Protein AF-A0A4Y8KS55-F1 (afdb_monomer_lite)

Structure (mmCIF, N/CA/C/O backbone):
data_AF-A0A4Y8KS55-F1
#
_entry.id   AF-A0A4Y8KS55-F1
#
loop_
_atom_site.group_PDB
_atom_site.id
_atom_site.type_symbol
_atom_site.label_atom_id
_atom_site.label_alt_id
_atom_site.label_comp_id
_atom_site.label_asym_id
_atom_site.label_entity_id
_atom_site.label_seq_id
_atom_site.pdbx_PDB_ins_code
_atom_site.Cartn_x
_atom_site.Cartn_y
_atom_site.Cartn_z
_atom_site.occupancy
_atom_site.B_iso_or_equiv
_atom_site.auth_seq_id
_atom_site.auth_comp_id
_atom_site.auth_asym_id
_atom_site.auth_atom_id
_atom_site.pdbx_PDB_model_num
ATOM 1 N N . MET A 1 1 ? -8.548 9.091 5.712 1.00 86.88 1 MET A N 1
ATOM 2 C CA . MET A 1 1 ? -8.330 8.594 4.342 1.00 86.88 1 MET A CA 1
ATOM 3 C C . MET A 1 1 ? -9.601 7.981 3.782 1.00 86.88 1 MET A C 1
ATOM 5 O O . MET A 1 1 ? -10.355 7.385 4.548 1.00 86.88 1 MET A O 1
ATOM 9 N N . ILE A 1 2 ? -9.840 8.149 2.480 1.00 94.31 2 ILE A N 1
ATOM 10 C CA . ILE A 1 2 ? -10.946 7.534 1.737 1.00 94.31 2 ILE A CA 1
ATOM 11 C C . ILE A 1 2 ? -10.344 6.868 0.497 1.00 94.31 2 ILE A C 1
ATOM 13 O O . ILE A 1 2 ? -9.615 7.530 -0.231 1.00 94.31 2 ILE A O 1
ATOM 17 N N . ILE A 1 3 ? -10.655 5.593 0.260 1.00 95.25 3 ILE A N 1
ATOM 18 C CA . ILE A 1 3 ? -10.250 4.853 -0.945 1.00 95.25 3 ILE A CA 1
ATOM 19 C C . ILE A 1 3 ? -11.506 4.273 -1.588 1.00 95.25 3 ILE A C 1
ATOM 21 O O . ILE A 1 3 ? -12.353 3.689 -0.905 1.00 95.25 3 ILE A O 1
ATOM 25 N N . ASN A 1 4 ? -11.617 4.443 -2.903 1.00 96.00 4 ASN A N 1
ATOM 26 C CA . ASN A 1 4 ? -12.656 3.831 -3.719 1.00 96.00 4 ASN A CA 1
ATOM 27 C C . ASN A 1 4 ? -11.976 3.068 -4.850 1.00 96.00 4 ASN A C 1
ATOM 29 O O . ASN A 1 4 ? -11.350 3.688 -5.704 1.00 96.00 4 ASN A O 1
ATOM 33 N N . ALA A 1 5 ? -12.129 1.749 -4.861 1.00 95.50 5 ALA A N 1
ATOM 34 C CA . ALA A 1 5 ? -11.549 0.881 -5.875 1.00 95.50 5 ALA A CA 1
ATOM 35 C C . ALA A 1 5 ? -12.627 -0.005 -6.509 1.00 95.50 5 ALA A C 1
ATOM 37 O O . ALA A 1 5 ? -13.660 -0.303 -5.898 1.00 95.50 5 ALA A O 1
ATOM 38 N N . ARG A 1 6 ? -12.401 -0.390 -7.765 1.00 96.31 6 ARG A N 1
ATOM 39 C CA . ARG A 1 6 ? -13.288 -1.243 -8.565 1.00 96.31 6 ARG A CA 1
ATOM 40 C C . ARG A 1 6 ? -12.447 -2.203 -9.400 1.00 96.31 6 ARG A C 1
ATOM 42 O O . ARG A 1 6 ? -11.313 -1.877 -9.721 1.00 96.31 6 ARG A O 1
ATOM 49 N N . GLY A 1 7 ? -13.029 -3.334 -9.789 1.00 95.62 7 GLY A N 1
ATOM 50 C CA . GLY A 1 7 ? -12.328 -4.361 -10.571 1.00 95.62 7 GLY A CA 1
ATOM 51 C C . GLY A 1 7 ? -11.443 -5.278 -9.725 1.00 95.62 7 GLY A C 1
ATOM 52 O O . GLY A 1 7 ? -10.607 -5.986 -10.269 1.00 95.62 7 GLY A O 1
ATOM 53 N N . LEU A 1 8 ? -11.633 -5.263 -8.405 1.00 96.81 8 LEU A N 1
ATOM 54 C CA . LEU A 1 8 ? -10.905 -6.105 -7.465 1.00 96.81 8 LEU A CA 1
ATOM 55 C C . LEU A 1 8 ? -11.467 -7.529 -7.419 1.00 96.81 8 LEU A C 1
ATOM 57 O O . LEU A 1 8 ? -12.641 -7.740 -7.734 1.00 96.81 8 LEU A O 1
ATOM 61 N N . THR A 1 9 ? -10.658 -8.491 -6.970 1.00 97.31 9 THR A N 1
ATOM 62 C CA . THR A 1 9 ? -11.083 -9.887 -6.805 1.00 97.31 9 THR A CA 1
ATOM 63 C C . THR A 1 9 ? -12.256 -9.990 -5.815 1.00 97.31 9 THR A C 1
ATOM 65 O O . THR A 1 9 ? -12.093 -9.687 -4.631 1.00 97.31 9 THR A O 1
ATOM 68 N N . PRO A 1 10 ? -13.459 -10.411 -6.252 1.00 97.50 10 PRO A N 1
ATOM 69 C CA . PRO A 1 10 ? -14.643 -10.406 -5.397 1.00 97.50 10 PRO A CA 1
ATOM 70 C C . PRO A 1 10 ? -14.497 -11.270 -4.141 1.00 97.50 10 PRO A C 1
ATOM 72 O O . PRO A 1 10 ? -14.050 -12.413 -4.208 1.00 97.50 10 PRO A O 1
ATOM 75 N N . GLY A 1 11 ? -14.933 -10.747 -2.992 1.00 97.69 11 GLY A N 1
ATOM 76 C CA . GLY A 1 11 ? -14.943 -11.479 -1.723 1.00 97.69 11 GLY A CA 1
ATOM 77 C C . GLY A 1 11 ? -13.571 -11.685 -1.077 1.00 97.69 11 GLY A C 1
ATOM 78 O O . GLY A 1 11 ? -13.509 -12.312 -0.021 1.00 97.69 11 GLY A O 1
ATOM 79 N N . GLN A 1 12 ? -12.494 -11.154 -1.665 1.00 98.31 12 GLN A N 1
ATOM 80 C CA . GLN A 1 12 ? -11.140 -11.281 -1.131 1.00 98.31 12 GLN A CA 1
ATOM 81 C C . GLN A 1 12 ? -10.706 -10.041 -0.325 1.00 98.31 12 GLN A C 1
ATOM 83 O O . GLN A 1 12 ? -11.181 -8.928 -0.590 1.00 98.31 12 GLN A O 1
ATOM 88 N N . PRO A 1 13 ? -9.821 -10.207 0.679 1.00 98.19 13 PRO A N 1
ATOM 89 C CA . PRO A 1 13 ? -9.272 -9.102 1.461 1.00 98.19 13 PRO A CA 1
ATOM 90 C C . PRO A 1 13 ? -8.113 -8.425 0.727 1.00 98.19 13 PRO A C 1
ATOM 92 O O . PRO A 1 13 ? -7.084 -9.054 0.496 1.00 98.19 13 PRO A O 1
ATOM 95 N N . HIS A 1 14 ? -8.226 -7.133 0.441 1.00 98.19 14 HIS A N 1
ATOM 96 C CA . HIS A 1 14 ? -7.187 -6.367 -0.245 1.00 98.19 14 HIS A CA 1
ATOM 97 C C . HIS A 1 14 ? -6.318 -5.631 0.766 1.00 98.19 14 HIS A C 1
ATOM 99 O O . HIS A 1 14 ? -6.771 -4.675 1.400 1.00 98.19 14 HIS A O 1
ATOM 105 N N . ALA A 1 15 ? -5.069 -6.075 0.927 1.00 98.12 15 ALA A N 1
ATOM 106 C CA . ALA A 1 15 ? -4.116 -5.347 1.750 1.00 98.12 15 ALA A CA 1
ATOM 107 C C . ALA A 1 15 ? -3.849 -3.973 1.129 1.00 98.12 15 ALA A C 1
ATOM 109 O O . ALA A 1 15 ? -3.736 -3.831 -0.088 1.00 98.12 15 ALA A O 1
ATOM 110 N N . GLN A 1 16 ? -3.799 -2.951 1.971 1.00 97.94 16 GLN A N 1
ATOM 111 C CA . GLN A 1 16 ? -3.652 -1.565 1.555 1.00 97.94 16 GLN A CA 1
ATOM 112 C C . GLN A 1 16 ? -2.666 -0.889 2.494 1.00 97.94 16 GLN A C 1
ATOM 114 O O . GLN A 1 16 ? -2.822 -0.953 3.719 1.00 97.94 16 GLN A O 1
ATOM 119 N N . HIS A 1 17 ? -1.683 -0.205 1.926 1.00 98.25 17 HIS A N 1
ATOM 120 C CA . HIS A 1 17 ? -0.623 0.417 2.701 1.00 98.25 17 HIS A CA 1
ATOM 121 C C . HIS A 1 17 ? -0.282 1.793 2.150 1.00 98.25 17 HIS A C 1
ATOM 123 O O . HIS A 1 17 ? -0.336 2.013 0.942 1.00 98.25 17 HIS A O 1
ATOM 129 N N . LEU A 1 18 ? 0.129 2.700 3.032 1.00 98.19 18 LEU A N 1
ATOM 130 C CA . LEU A 1 18 ? 0.953 3.823 2.611 1.00 98.19 18 LEU A CA 1
ATOM 131 C C . LEU A 1 18 ? 2.416 3.417 2.752 1.00 98.19 18 LEU A C 1
ATOM 133 O O . LEU A 1 18 ? 2.851 3.002 3.833 1.00 98.19 18 LEU A O 1
ATOM 137 N N . HIS A 1 19 ? 3.137 3.515 1.645 1.00 98.56 19 HIS A N 1
ATOM 138 C CA . HIS A 1 19 ? 4.548 3.210 1.550 1.00 98.56 19 HIS A CA 1
ATOM 139 C C . HIS A 1 19 ? 5.381 4.482 1.503 1.00 98.56 19 HIS A C 1
ATOM 141 O O . HIS A 1 19 ? 4.949 5.492 0.947 1.00 98.56 19 HIS A O 1
ATOM 147 N N . TYR A 1 20 ? 6.576 4.411 2.079 1.00 98.25 20 TYR A N 1
ATOM 148 C CA . TYR A 1 20 ? 7.555 5.482 2.006 1.00 98.25 20 TYR A CA 1
ATOM 149 C C . TYR A 1 20 ? 8.978 4.943 2.175 1.00 98.25 20 TYR A C 1
ATOM 151 O O . TYR A 1 20 ? 9.234 3.890 2.762 1.00 98.25 20 TYR A O 1
ATOM 159 N N . SER A 1 21 ? 9.931 5.681 1.622 1.00 97.38 21 SER A N 1
ATOM 160 C CA . SER A 1 21 ? 11.353 5.586 1.930 1.00 97.38 21 SER A CA 1
ATOM 161 C C . SER A 1 21 ? 12.003 6.893 1.486 1.00 97.38 21 SER A C 1
ATOM 163 O O . SER A 1 21 ? 11.691 7.353 0.389 1.00 97.38 21 SER A O 1
ATOM 165 N N . PRO A 1 22 ? 12.956 7.467 2.240 1.00 96.94 22 PRO A N 1
ATOM 166 C CA . PRO A 1 22 ? 13.693 8.650 1.789 1.00 96.94 22 PRO A CA 1
ATOM 167 C C . PRO A 1 22 ? 14.451 8.446 0.465 1.00 96.94 22 PRO A C 1
ATOM 169 O O . PRO A 1 22 ? 14.825 9.414 -0.185 1.00 96.94 22 PRO A O 1
ATOM 172 N N . ALA A 1 23 ? 14.719 7.192 0.087 1.00 97.56 23 ALA A N 1
ATOM 173 C CA . ALA A 1 23 ? 15.435 6.835 -1.137 1.00 97.56 23 ALA A CA 1
ATOM 174 C C . ALA A 1 23 ? 14.513 6.403 -2.293 1.00 97.56 23 ALA A C 1
ATOM 176 O O . ALA A 1 23 ? 15.018 6.074 -3.366 1.00 97.56 23 ALA A O 1
ATOM 177 N N . ALA A 1 24 ? 13.196 6.335 -2.071 1.00 97.50 24 ALA A N 1
ATOM 178 C CA . ALA A 1 24 ? 12.243 5.969 -3.112 1.00 97.50 24 ALA A CA 1
ATOM 179 C C . ALA A 1 24 ? 11.934 7.161 -4.027 1.00 97.50 24 ALA A C 1
ATOM 181 O O . ALA A 1 24 ? 12.130 8.312 -3.655 1.00 97.50 24 ALA A O 1
ATOM 182 N N . ALA A 1 25 ? 11.422 6.877 -5.223 1.00 97.81 25 ALA A N 1
ATOM 183 C CA . ALA A 1 25 ? 11.006 7.908 -6.173 1.00 97.81 25 ALA A CA 1
ATOM 184 C C . ALA A 1 25 ? 9.676 8.600 -5.811 1.00 97.81 25 ALA A C 1
ATOM 186 O O . ALA A 1 25 ? 9.242 9.469 -6.563 1.00 97.81 25 ALA A O 1
ATOM 187 N N . HIS A 1 26 ? 9.007 8.171 -4.733 1.00 97.94 26 HIS A N 1
ATOM 188 C CA . HIS A 1 26 ? 7.717 8.689 -4.245 1.00 97.94 26 HIS A CA 1
ATOM 189 C C . HIS A 1 26 ? 6.619 8.696 -5.313 1.00 97.94 26 HIS A C 1
ATOM 191 O O . HIS A 1 26 ? 5.792 9.600 -5.404 1.00 97.94 26 HIS A O 1
ATOM 197 N N . THR A 1 27 ? 6.627 7.678 -6.170 1.00 97.75 27 THR A N 1
ATOM 198 C CA . THR A 1 27 ? 5.716 7.563 -7.313 1.00 97.75 27 THR A CA 1
ATOM 199 C C . THR A 1 27 ? 5.243 6.130 -7.493 1.00 97.75 27 THR A C 1
ATOM 201 O O . THR A 1 27 ? 5.783 5.189 -6.911 1.00 97.75 27 THR A O 1
ATOM 204 N N . CYS A 1 28 ? 4.217 5.955 -8.321 1.00 98.00 28 CYS A N 1
ATOM 205 C CA . CYS A 1 28 ? 3.841 4.629 -8.778 1.00 98.00 28 CYS A CA 1
ATOM 206 C C . CYS A 1 28 ? 4.865 4.084 -9.778 1.00 98.00 28 CYS A C 1
ATOM 208 O O . CYS A 1 28 ? 5.327 4.847 -10.634 1.00 98.00 28 CYS A O 1
ATOM 210 N N . PRO A 1 29 ? 5.194 2.781 -9.713 1.00 98.06 29 PRO A N 1
ATOM 211 C CA . PRO A 1 29 ? 6.075 2.161 -10.687 1.00 98.06 29 PRO A CA 1
ATOM 212 C C . PRO A 1 29 ? 5.531 2.361 -12.111 1.00 98.06 29 PRO A C 1
ATOM 214 O O . PRO A 1 29 ? 4.340 2.134 -12.348 1.00 98.06 29 PRO A O 1
ATOM 217 N N . PRO A 1 30 ? 6.364 2.788 -13.075 1.00 97.12 30 PRO A N 1
ATOM 218 C CA . PRO A 1 30 ? 5.977 2.796 -14.475 1.00 97.12 30 PRO A CA 1
ATOM 219 C C . PRO A 1 30 ? 5.866 1.353 -14.993 1.00 97.12 30 PRO A C 1
ATOM 221 O O . PRO A 1 30 ? 6.491 0.455 -14.431 1.00 97.12 30 PRO A O 1
ATOM 224 N N . PRO A 1 31 ? 5.189 1.116 -16.130 1.00 96.19 31 PRO A N 1
ATOM 225 C CA . PRO A 1 31 ? 5.143 -0.213 -16.746 1.00 96.19 31 PRO A CA 1
ATOM 226 C C . PRO A 1 31 ? 6.527 -0.815 -17.034 1.00 96.19 31 PRO A C 1
ATOM 228 O O . PRO A 1 31 ? 6.689 -2.024 -17.014 1.00 96.19 31 PRO A O 1
ATOM 231 N N . SER A 1 32 ? 7.549 0.019 -17.261 1.00 97.50 32 SER A N 1
ATOM 232 C CA . SER A 1 32 ? 8.929 -0.437 -17.470 1.00 97.50 32 SER A CA 1
ATOM 233 C C . SER A 1 32 ? 9.611 -0.995 -16.215 1.00 97.50 32 SER A C 1
ATOM 235 O O . SER A 1 32 ? 10.761 -1.416 -16.305 1.00 97.50 32 SER A O 1
ATOM 237 N N . ALA A 1 33 ? 8.965 -0.926 -15.048 1.00 98.06 33 ALA A N 1
ATOM 238 C CA . ALA A 1 33 ? 9.450 -1.562 -13.828 1.00 98.06 33 ALA A CA 1
ATOM 239 C C . ALA A 1 33 ? 9.184 -3.077 -13.810 1.00 98.06 33 ALA A C 1
ATOM 241 O O . ALA A 1 33 ? 9.792 -3.760 -12.995 1.00 98.06 33 ALA A O 1
ATOM 242 N N . ASP A 1 34 ? 8.340 -3.596 -14.709 1.00 97.81 34 ASP A N 1
ATOM 243 C CA . ASP A 1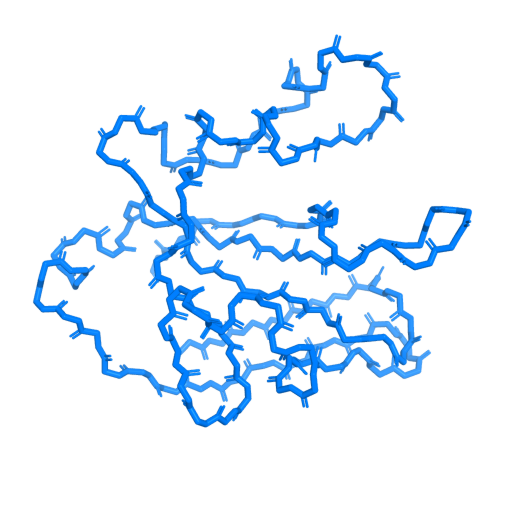 34 ? 8.198 -5.033 -14.960 1.00 97.81 34 ASP A CA 1
ATOM 244 C C . ASP A 1 34 ? 9.464 -5.518 -15.683 1.00 97.81 34 ASP A C 1
ATOM 246 O O . ASP A 1 34 ? 9.604 -5.420 -16.906 1.00 97.81 34 ASP A O 1
ATOM 250 N N . THR A 1 35 ? 10.455 -5.940 -14.903 1.00 97.75 35 THR A N 1
ATOM 251 C CA . THR A 1 35 ? 11.772 -6.338 -15.405 1.00 97.75 35 THR A CA 1
ATOM 252 C C . THR A 1 35 ? 11.814 -7.797 -15.830 1.00 97.75 35 THR A C 1
ATOM 254 O O . THR A 1 35 ? 12.685 -8.173 -16.621 1.00 97.75 35 THR A O 1
ATOM 257 N N . ASN A 1 36 ? 10.900 -8.620 -15.313 1.00 96.25 36 ASN A N 1
ATOM 258 C CA . ASN A 1 36 ? 10.809 -10.037 -15.643 1.00 96.25 36 ASN A CA 1
ATOM 259 C C . ASN A 1 36 ? 9.854 -10.315 -16.829 1.00 96.25 36 ASN A C 1
ATOM 261 O O . ASN A 1 36 ? 9.944 -11.388 -17.430 1.00 96.25 36 ASN A O 1
ATOM 265 N N . GLY A 1 37 ? 9.022 -9.342 -17.213 1.00 96.50 37 GLY A N 1
ATOM 266 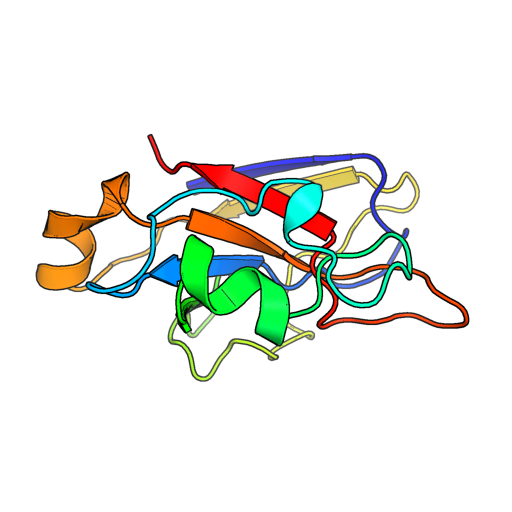C CA . GLY A 1 37 ? 8.108 -9.391 -18.350 1.00 96.50 37 GLY A CA 1
ATOM 267 C C . GLY A 1 37 ? 6.870 -10.260 -18.125 1.00 96.50 37 GLY A C 1
ATOM 268 O O . GLY A 1 37 ? 6.326 -10.777 -19.105 1.00 96.50 37 GLY A O 1
ATOM 269 N N . ASP A 1 38 ? 6.452 -10.475 -16.875 1.00 94.81 38 ASP A N 1
ATOM 270 C CA . ASP A 1 38 ? 5.278 -11.289 -16.533 1.00 94.81 38 ASP A CA 1
ATOM 271 C C . ASP A 1 38 ? 3.949 -10.510 -16.585 1.00 94.81 38 ASP A C 1
ATOM 273 O O . ASP A 1 38 ? 2.871 -11.103 -16.478 1.00 94.81 38 ASP A O 1
ATOM 277 N N . GLY A 1 39 ? 4.013 -9.203 -16.855 1.00 94.62 39 GLY A N 1
ATOM 278 C CA . GLY A 1 39 ? 2.865 -8.312 -16.974 1.00 94.62 39 GLY A CA 1
ATOM 279 C C . GLY A 1 39 ? 2.418 -7.698 -15.649 1.00 94.62 39 GLY A C 1
ATOM 280 O O . GLY A 1 39 ? 1.411 -6.984 -15.636 1.00 94.62 39 GLY A O 1
ATOM 281 N N . MET A 1 40 ? 3.133 -7.954 -14.552 1.00 95.06 40 MET A N 1
ATOM 282 C CA . MET A 1 40 ? 2.845 -7.442 -13.218 1.00 95.06 40 MET A CA 1
ATOM 283 C C . MET A 1 40 ? 4.079 -6.760 -12.620 1.00 95.06 40 MET A C 1
ATOM 285 O O . MET A 1 40 ? 5.215 -7.026 -12.984 1.00 95.06 40 MET A O 1
ATOM 289 N N . ILE A 1 41 ? 3.854 -5.859 -11.661 1.00 97.25 41 ILE A N 1
ATOM 290 C CA . ILE A 1 41 ? 4.942 -5.289 -10.861 1.00 97.25 41 ILE A CA 1
ATOM 291 C C . ILE A 1 41 ? 5.028 -6.061 -9.553 1.00 97.25 41 ILE A C 1
ATOM 293 O O . ILE A 1 41 ? 4.144 -5.955 -8.698 1.00 97.25 41 ILE A O 1
ATOM 297 N N . SER A 1 42 ? 6.101 -6.825 -9.368 1.00 95.88 42 SER A N 1
ATOM 298 C CA . SER A 1 42 ? 6.361 -7.505 -8.104 1.00 95.88 42 SER A CA 1
ATOM 299 C C . SER A 1 42 ? 6.704 -6.514 -6.985 1.00 95.88 42 SER A C 1
ATOM 301 O O . SER A 1 42 ? 7.066 -5.356 -7.207 1.00 95.88 42 SER A O 1
ATOM 303 N N . LEU A 1 43 ? 6.660 -6.989 -5.734 1.00 94.94 43 LEU A N 1
ATOM 304 C CA . LEU A 1 43 ? 7.080 -6.178 -4.588 1.00 94.94 43 LEU A CA 1
ATOM 305 C C . LEU A 1 43 ? 8.513 -5.657 -4.744 1.00 94.94 43 LEU A C 1
ATOM 307 O O . LEU A 1 43 ? 8.779 -4.503 -4.421 1.00 94.94 43 LEU A O 1
ATOM 311 N N . ALA A 1 44 ? 9.425 -6.504 -5.228 1.00 96.44 44 ALA A N 1
ATOM 312 C CA . ALA A 1 44 ? 10.831 -6.152 -5.389 1.00 96.44 44 ALA A CA 1
ATOM 313 C C . ALA A 1 44 ? 11.029 -5.076 -6.467 1.00 96.44 44 ALA A C 1
ATOM 315 O O . ALA A 1 44 ? 11.816 -4.152 -6.270 1.00 96.44 44 ALA A O 1
ATOM 316 N N . GLU A 1 45 ? 10.281 -5.164 -7.565 1.00 98.00 45 GLU A N 1
ATOM 317 C CA . GLU A 1 45 ? 10.304 -4.184 -8.655 1.00 98.00 45 GLU A CA 1
ATOM 318 C C . GLU A 1 45 ? 9.688 -2.844 -8.252 1.00 98.00 45 GLU A C 1
ATOM 320 O O . GLU A 1 45 ? 10.130 -1.794 -8.713 1.00 98.00 45 GLU A O 1
ATOM 325 N N . GLY A 1 46 ? 8.698 -2.861 -7.358 1.00 97.62 46 GLY A N 1
ATOM 326 C CA . GLY A 1 46 ? 8.023 -1.655 -6.894 1.00 97.62 46 GLY A CA 1
ATOM 327 C C . GLY A 1 46 ? 8.744 -0.889 -5.776 1.00 97.62 46 GLY A C 1
ATOM 328 O O . GLY A 1 46 ? 8.587 0.329 -5.672 1.00 97.62 46 GLY A O 1
ATOM 329 N N . VAL A 1 47 ? 9.573 -1.557 -4.960 1.00 97.50 47 VAL A N 1
ATOM 330 C CA . VAL A 1 47 ? 10.284 -0.944 -3.813 1.00 97.50 47 VAL A CA 1
ATOM 331 C C . VAL A 1 47 ? 11.052 0.341 -4.163 1.00 97.50 47 VAL A C 1
ATOM 333 O O . VAL A 1 47 ? 10.933 1.299 -3.396 1.00 97.50 47 VAL A O 1
ATOM 336 N N . PRO A 1 48 ? 11.800 0.436 -5.282 1.00 98.31 48 PRO A N 1
ATOM 337 C CA . PRO A 1 48 ? 12.491 1.673 -5.658 1.00 98.31 48 PRO A CA 1
ATOM 338 C C . PRO A 1 48 ? 11.561 2.879 -5.871 1.00 98.31 48 PRO A C 1
ATOM 340 O O . PRO A 1 48 ? 12.015 4.019 -5.814 1.00 98.31 48 PRO A O 1
ATOM 343 N N . PHE A 1 49 ? 10.270 2.647 -6.112 1.00 98.50 49 PHE A N 1
ATOM 344 C CA . PHE A 1 49 ? 9.303 3.690 -6.445 1.00 98.50 49 PHE A CA 1
ATOM 345 C C . PHE A 1 49 ? 8.492 4.144 -5.236 1.00 98.50 49 PHE A C 1
ATOM 347 O O . PHE A 1 49 ? 8.434 5.341 -4.966 1.00 98.50 49 PHE A O 1
ATOM 354 N N . TYR A 1 50 ? 7.914 3.204 -4.484 1.00 98.19 50 TYR A N 1
ATOM 355 C CA . TYR A 1 50 ? 7.024 3.524 -3.364 1.00 98.19 50 TYR A CA 1
ATOM 356 C C . TYR A 1 50 ? 7.656 3.310 -1.978 1.00 98.19 50 TYR A C 1
ATOM 358 O O . TYR A 1 50 ? 7.191 3.891 -1.006 1.00 98.19 50 TYR A O 1
ATOM 366 N N . GLY A 1 51 ? 8.735 2.528 -1.856 1.00 98.12 51 GLY A N 1
ATOM 367 C CA . GLY A 1 51 ? 9.403 2.256 -0.577 1.00 98.12 51 GLY A CA 1
ATOM 368 C C . GLY A 1 51 ? 8.788 1.126 0.266 1.00 98.12 51 GLY A C 1
ATOM 369 O O . GLY A 1 51 ? 8.147 0.201 -0.238 1.00 98.12 51 GLY A O 1
ATOM 370 N N . GLY A 1 52 ? 9.042 1.153 1.576 1.00 97.75 52 GLY A N 1
ATOM 371 C CA . GLY A 1 52 ? 8.560 0.144 2.527 1.00 97.75 52 GLY A CA 1
ATOM 372 C C . GLY A 1 52 ? 7.183 0.488 3.094 1.00 97.75 52 GLY A C 1
ATOM 373 O O . GLY A 1 52 ? 6.752 1.630 2.995 1.00 97.75 52 GLY A O 1
ATOM 374 N N . VAL A 1 53 ? 6.492 -0.486 3.695 1.00 98.31 53 VAL A N 1
ATOM 375 C CA . VAL A 1 53 ? 5.209 -0.246 4.382 1.00 98.31 53 VAL A CA 1
ATOM 376 C C . VAL A 1 53 ? 5.447 0.603 5.628 1.00 98.31 53 VAL A C 1
ATOM 378 O O . VAL A 1 53 ? 6.175 0.177 6.520 1.00 98.31 53 VAL A O 1
ATOM 381 N N . GLU A 1 54 ? 4.759 1.737 5.731 1.00 98.06 54 GLU A N 1
ATOM 382 C CA . GLU A 1 54 ? 4.801 2.606 6.914 1.00 98.06 54 GLU A CA 1
ATOM 383 C C . GLU A 1 54 ? 3.467 2.641 7.667 1.00 98.06 54 GLU A C 1
ATOM 385 O O . GLU A 1 54 ? 3.437 2.715 8.899 1.00 98.06 54 GLU A O 1
ATOM 390 N N . ILE A 1 55 ? 2.347 2.578 6.940 1.00 97.88 55 ILE A N 1
ATOM 391 C CA . ILE A 1 55 ? 1.002 2.603 7.524 1.00 97.88 55 ILE A CA 1
ATOM 392 C C . ILE A 1 55 ? 0.155 1.513 6.879 1.00 97.88 55 ILE A C 1
ATOM 394 O O . ILE A 1 55 ? -0.092 1.544 5.676 1.00 97.88 55 ILE A O 1
ATOM 398 N N . SER A 1 56 ? -0.350 0.591 7.697 1.00 98.06 56 SER A N 1
ATOM 399 C CA . SER A 1 56 ? -1.308 -0.435 7.284 1.00 98.06 56 SER A CA 1
ATOM 400 C C . SER A 1 56 ? -2.736 0.066 7.430 1.00 98.06 56 SER A C 1
ATOM 402 O O . SER A 1 56 ? -3.178 0.439 8.520 1.00 98.06 56 SER A O 1
ATOM 404 N N . LEU A 1 57 ? -3.493 0.044 6.338 1.00 97.44 57 LEU A N 1
ATOM 405 C CA . LEU A 1 57 ? -4.831 0.626 6.249 1.00 97.44 57 LEU A CA 1
ATOM 406 C C . LEU A 1 57 ? -5.897 -0.394 6.655 1.00 97.44 57 LEU A C 1
ATOM 408 O O . LEU A 1 57 ? -6.861 -0.663 5.943 1.00 97.44 57 LEU A O 1
ATOM 412 N N . THR A 1 58 ? -5.705 -0.962 7.841 1.00 97.94 58 THR A N 1
ATOM 413 C CA . THR A 1 58 ? -6.643 -1.903 8.444 1.00 97.94 58 THR A CA 1
ATOM 414 C C . THR A 1 58 ? -7.994 -1.231 8.698 1.00 97.94 58 THR A C 1
ATOM 416 O O . THR A 1 58 ? -8.100 -0.030 8.953 1.00 97.94 58 THR A O 1
ATOM 419 N N . THR A 1 59 ? -9.063 -2.012 8.701 1.00 97.81 59 THR A N 1
ATOM 420 C CA . THR A 1 59 ? -10.422 -1.560 9.025 1.00 97.81 59 THR A CA 1
ATOM 421 C C . THR A 1 59 ? -10.605 -1.300 10.521 1.00 97.81 59 THR A C 1
ATOM 423 O O . THR A 1 59 ? -11.466 -0.514 10.912 1.00 97.81 59 THR A O 1
ATOM 426 N N . SER A 1 60 ? -9.768 -1.906 11.370 1.00 96.44 60 SER A N 1
ATOM 427 C CA . SER A 1 60 ? -9.759 -1.699 12.818 1.00 96.44 60 SER A CA 1
ATOM 428 C C . SER A 1 60 ? -8.400 -2.040 13.443 1.00 96.44 60 SER A C 1
ATOM 430 O O . SER A 1 60 ? -7.578 -2.732 12.844 1.00 96.44 60 SER A O 1
ATOM 432 N N . GLY A 1 61 ? -8.170 -1.564 14.670 1.00 95.75 61 GLY A N 1
ATOM 433 C CA . GLY A 1 61 ? -6.984 -1.916 15.455 1.00 95.75 61 GLY A CA 1
ATOM 434 C C . GLY A 1 61 ? -5.691 -1.271 14.955 1.00 95.75 61 GLY A C 1
ATOM 435 O O . GLY A 1 61 ? -5.701 -0.134 14.483 1.00 95.75 61 GLY A O 1
ATOM 436 N N . ASP A 1 62 ? -4.578 -1.986 15.107 1.00 96.06 62 ASP A N 1
ATOM 437 C CA . ASP A 1 62 ? -3.242 -1.505 14.749 1.00 96.06 62 ASP A CA 1
ATOM 438 C C . ASP A 1 62 ? -3.121 -1.131 13.260 1.00 96.06 62 ASP A C 1
ATOM 440 O O . ASP A 1 62 ? -3.703 -1.780 12.387 1.00 96.06 62 ASP A O 1
ATOM 444 N N . SER A 1 63 ? -2.360 -0.070 12.993 1.00 97.00 63 SER A N 1
ATOM 445 C CA . SER A 1 63 ? -2.059 0.453 11.657 1.00 97.00 63 SER A CA 1
ATOM 446 C C . SER A 1 63 ? -0.560 0.562 11.393 1.00 97.00 63 SER A C 1
ATOM 448 O O . SER A 1 63 ? -0.152 1.220 10.440 1.00 97.00 63 SER A O 1
ATOM 450 N N . SER A 1 64 ? 0.269 -0.035 12.249 1.00 97.12 64 SER A N 1
ATOM 451 C CA . SER A 1 64 ? 1.716 -0.075 12.062 1.00 97.12 64 SER A CA 1
ATOM 452 C C . SER A 1 64 ? 2.111 -1.008 10.904 1.00 97.12 64 SER A C 1
ATOM 454 O O . SER A 1 64 ? 1.284 -1.800 10.430 1.00 97.12 64 SER A O 1
ATOM 456 N N . PRO A 1 65 ? 3.386 -1.002 10.480 1.00 97.75 65 PRO A N 1
ATOM 457 C CA . PRO A 1 65 ? 3.896 -1.959 9.497 1.00 97.75 65 PRO A CA 1
ATOM 458 C C . PRO A 1 65 ? 3.722 -3.430 9.903 1.00 97.75 65 PRO A C 1
ATOM 460 O O . PRO A 1 65 ? 3.611 -4.299 9.043 1.00 97.75 65 PRO A O 1
ATOM 463 N N . SER A 1 66 ? 3.626 -3.734 11.204 1.00 97.94 66 SER A N 1
ATOM 464 C CA . SER A 1 66 ? 3.407 -5.112 11.677 1.00 97.94 66 SER A CA 1
ATOM 465 C C . SER A 1 66 ? 2.038 -5.686 11.283 1.00 97.94 66 SER A C 1
ATOM 467 O O . SER A 1 66 ? 1.857 -6.902 11.273 1.00 97.94 66 SER A O 1
ATOM 469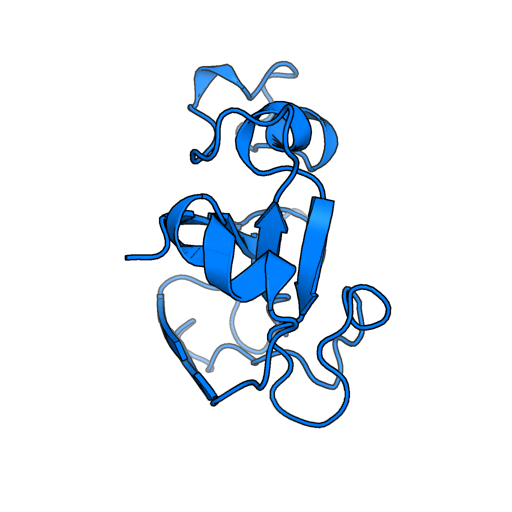 N N . SER A 1 67 ? 1.090 -4.823 10.903 1.00 98.19 67 SER A N 1
ATOM 470 C CA . SER A 1 67 ? -0.237 -5.209 10.420 1.00 98.19 67 SER A CA 1
ATOM 471 C C . SER A 1 67 ? -0.315 -5.411 8.898 1.00 98.19 67 SER A C 1
ATOM 473 O O . SER A 1 67 ? -1.417 -5.623 8.396 1.00 98.19 67 SER A O 1
ATOM 475 N N . ALA A 1 68 ? 0.806 -5.400 8.162 1.00 97.44 68 ALA A N 1
ATOM 476 C CA . ALA A 1 68 ? 0.803 -5.471 6.693 1.00 97.44 68 ALA A CA 1
ATOM 477 C C . ALA A 1 68 ? 0.073 -6.708 6.125 1.00 97.44 68 ALA A C 1
ATOM 479 O O . ALA A 1 68 ? -0.548 -6.655 5.069 1.00 97.44 68 ALA A O 1
ATOM 480 N N . LEU A 1 69 ? 0.105 -7.830 6.853 1.00 97.06 69 LEU A N 1
ATOM 481 C CA . LEU A 1 69 ? -0.577 -9.076 6.478 1.00 97.06 69 LEU A CA 1
ATOM 482 C C . LEU A 1 69 ? -1.693 -9.466 7.454 1.00 97.06 69 LEU A C 1
ATOM 484 O O . LEU A 1 69 ? -2.072 -10.633 7.534 1.00 97.06 69 LEU A O 1
ATOM 488 N N . ALA A 1 70 ? -2.251 -8.501 8.189 1.00 97.88 70 ALA A N 1
ATOM 489 C CA . ALA A 1 70 ? -3.451 -8.711 8.997 1.00 97.88 70 ALA A CA 1
ATOM 490 C C . ALA A 1 70 ? -4.698 -8.790 8.094 1.00 97.88 70 ALA A C 1
ATOM 492 O O . ALA A 1 70 ? -5.559 -7.912 8.132 1.00 97.88 70 ALA A O 1
ATOM 493 N N . LEU A 1 71 ? -4.756 -9.810 7.227 1.00 97.56 71 LEU A N 1
ATOM 494 C CA . LEU A 1 71 ? -5.764 -9.959 6.168 1.00 97.56 71 LEU A CA 1
ATOM 495 C C . LEU A 1 71 ? -7.197 -10.000 6.713 1.00 97.56 71 LEU A C 1
ATOM 497 O O . LEU A 1 71 ? -8.115 -9.516 6.061 1.00 97.56 71 LEU A O 1
ATOM 501 N N . ASP A 1 72 ? -7.380 -10.507 7.932 1.00 97.81 72 ASP A N 1
ATOM 502 C CA . ASP A 1 72 ? -8.648 -10.506 8.669 1.00 97.81 72 ASP A CA 1
ATOM 503 C C . ASP A 1 72 ? -9.152 -9.094 9.011 1.00 97.81 72 ASP A C 1
ATOM 505 O O . ASP A 1 72 ? -10.341 -8.892 9.255 1.00 97.81 72 ASP A O 1
ATOM 509 N N . ARG A 1 73 ? -8.252 -8.106 9.012 1.00 97.69 73 ARG A N 1
ATOM 510 C CA . ARG A 1 73 ? -8.551 -6.690 9.234 1.00 97.69 73 ARG A CA 1
ATOM 511 C C . ARG A 1 73 ? -8.370 -5.837 7.984 1.00 97.69 73 ARG A C 1
ATOM 513 O O . ARG A 1 73 ? -8.498 -4.621 8.095 1.00 97.69 73 ARG A O 1
ATOM 520 N N . MET A 1 74 ? -8.114 -6.412 6.813 1.00 97.94 74 MET A N 1
ATOM 521 C CA . MET A 1 74 ? -8.054 -5.654 5.561 1.00 97.94 74 MET A CA 1
ATOM 522 C C . MET A 1 74 ? -9.453 -5.475 4.955 1.00 97.94 74 MET A C 1
ATOM 524 O O . MET A 1 74 ? -10.350 -6.280 5.215 1.00 97.94 74 MET A O 1
ATOM 528 N N . PRO A 1 75 ? -9.695 -4.397 4.191 1.00 97.56 75 PRO A N 1
ATOM 529 C CA . PRO A 1 75 ? -10.977 -4.212 3.530 1.00 97.56 75 PRO A CA 1
ATOM 530 C C . PRO A 1 75 ? -11.218 -5.316 2.494 1.00 97.56 75 PRO A C 1
ATOM 532 O O . PRO A 1 75 ? -10.339 -5.673 1.714 1.00 97.56 75 PRO A O 1
ATOM 535 N N . VAL A 1 76 ? -12.436 -5.852 2.489 1.00 98.19 76 VAL A N 1
ATOM 536 C CA . VAL A 1 76 ? -12.848 -6.932 1.586 1.00 98.19 76 VAL A CA 1
ATOM 537 C C . VAL A 1 76 ? -13.641 -6.343 0.427 1.00 98.19 76 VAL A C 1
ATOM 539 O O . VAL A 1 76 ? -14.561 -5.547 0.640 1.00 98.19 76 VAL A O 1
ATOM 542 N N . ALA A 1 77 ? -13.300 -6.732 -0.801 1.00 98.06 77 ALA A N 1
ATOM 543 C CA . ALA A 1 77 ? -14.073 -6.334 -1.968 1.00 98.06 77 ALA A CA 1
ATOM 544 C C . ALA A 1 77 ? -15.452 -7.012 -1.957 1.00 98.06 77 ALA A C 1
ATOM 546 O O . ALA A 1 77 ? -15.599 -8.197 -1.661 1.00 98.06 77 ALA A O 1
ATOM 547 N N . THR A 1 78 ? -16.490 -6.259 -2.309 1.00 98.25 78 THR A N 1
ATOM 548 C CA . THR A 1 78 ? -17.848 -6.795 -2.481 1.00 98.25 78 THR A CA 1
ATOM 549 C C . THR A 1 78 ? -17.907 -7.838 -3.604 1.00 98.25 78 THR A C 1
ATOM 551 O O . THR A 1 78 ? -16.985 -7.964 -4.409 1.00 98.25 78 THR A O 1
ATOM 554 N N . ALA A 1 79 ? -19.043 -8.533 -3.735 1.00 97.50 79 ALA A N 1
ATOM 555 C CA . ALA A 1 79 ? -19.286 -9.489 -4.821 1.00 97.50 79 ALA A CA 1
ATOM 556 C C . ALA A 1 79 ? -19.139 -8.892 -6.241 1.00 97.50 79 ALA A C 1
ATOM 558 O O . ALA A 1 79 ? -18.937 -9.631 -7.196 1.00 97.50 79 ALA A O 1
ATOM 559 N N . ASN A 1 80 ? -19.207 -7.563 -6.379 1.00 97.62 80 ASN A N 1
ATOM 560 C CA . ASN A 1 80 ? -19.022 -6.855 -7.649 1.00 97.62 80 ASN A CA 1
ATOM 561 C C . ASN A 1 80 ? -17.589 -6.315 -7.833 1.00 97.62 80 ASN A C 1
ATOM 563 O O . ASN A 1 80 ? -17.368 -5.452 -8.680 1.00 97.62 80 ASN A O 1
ATOM 567 N N . GLY A 1 81 ? -16.632 -6.740 -7.000 1.00 97.44 81 GLY A N 1
ATOM 568 C CA . GLY A 1 81 ? -15.249 -6.257 -7.051 1.00 97.44 81 GLY A CA 1
ATOM 569 C C . GLY A 1 81 ? -15.101 -4.781 -6.676 1.00 97.44 81 GLY A C 1
ATOM 570 O O . GLY A 1 81 ? -14.190 -4.106 -7.150 1.00 97.44 81 GLY A O 1
ATOM 571 N N . ILE A 1 82 ? -16.032 -4.250 -5.877 1.00 97.81 82 ILE A N 1
ATOM 572 C CA . ILE A 1 82 ? -16.025 -2.858 -5.405 1.00 97.81 82 ILE A CA 1
ATOM 573 C C . ILE A 1 82 ? -15.545 -2.827 -3.961 1.00 97.81 82 ILE A C 1
ATOM 575 O O . ILE A 1 82 ? -16.052 -3.592 -3.140 1.00 97.81 82 ILE A O 1
ATOM 579 N N . LEU A 1 83 ? -14.645 -1.901 -3.644 1.00 97.25 83 LEU A N 1
ATOM 580 C CA . LEU A 1 83 ? -14.151 -1.663 -2.296 1.00 97.25 83 LEU A CA 1
ATOM 581 C C . LEU A 1 83 ? -14.294 -0.185 -1.941 1.00 97.25 83 LEU A C 1
ATOM 583 O O . LEU A 1 83 ? -13.833 0.701 -2.663 1.00 97.25 83 LEU A O 1
ATOM 587 N N . HIS A 1 84 ? -14.929 0.060 -0.798 1.00 97.06 84 HIS A N 1
ATOM 588 C CA . HIS A 1 84 ? -15.039 1.375 -0.185 1.00 97.06 84 HIS A CA 1
ATOM 589 C C . HIS A 1 84 ? -14.384 1.328 1.184 1.00 97.06 84 HIS A C 1
ATOM 591 O O . HIS A 1 84 ? -14.797 0.563 2.055 1.00 97.06 84 HIS A O 1
ATOM 597 N N . TYR A 1 85 ? -13.382 2.170 1.379 1.00 97.38 85 TYR A N 1
ATOM 598 C CA . TYR A 1 85 ? -12.651 2.246 2.627 1.00 97.38 85 TYR A CA 1
ATOM 599 C C . TYR A 1 85 ? -12.634 3.679 3.141 1.00 97.38 85 TYR A C 1
ATOM 601 O O . TYR A 1 85 ? -12.387 4.627 2.394 1.00 97.38 85 TYR A O 1
ATOM 609 N N . LYS A 1 86 ? -12.897 3.841 4.438 1.00 96.94 86 LYS A N 1
ATOM 610 C CA . LYS A 1 86 ? -12.803 5.124 5.127 1.00 96.94 86 LYS A CA 1
ATOM 611 C C . LYS A 1 86 ? -12.374 4.904 6.565 1.00 96.94 86 LYS A C 1
ATOM 613 O O . LYS A 1 86 ? -13.102 4.299 7.346 1.00 96.94 86 LYS A O 1
ATOM 618 N N . ARG A 1 87 ? -11.230 5.476 6.927 1.00 96.00 87 ARG A N 1
ATOM 619 C CA . ARG A 1 87 ? -10.747 5.498 8.309 1.00 96.00 87 ARG A CA 1
ATOM 620 C C . ARG A 1 87 ? -9.862 6.712 8.557 1.00 96.00 87 ARG A C 1
ATOM 622 O O . ARG A 1 87 ? -9.190 7.204 7.646 1.00 96.00 87 ARG A O 1
ATOM 629 N N . THR A 1 88 ? -9.874 7.196 9.791 1.00 95.06 88 THR A N 1
ATOM 630 C CA . THR A 1 88 ? -8.945 8.217 10.282 1.00 95.06 88 THR A CA 1
ATOM 631 C C . THR A 1 88 ? -7.854 7.544 11.102 1.00 95.06 88 THR A C 1
ATOM 633 O O . THR A 1 88 ? -8.143 6.650 11.897 1.00 95.06 88 THR A O 1
ATOM 636 N N . PHE A 1 89 ? -6.617 7.992 10.911 1.00 91.38 89 PHE A N 1
ATOM 637 C CA . PHE A 1 89 ? -5.445 7.508 11.625 1.00 91.38 89 PHE A CA 1
ATOM 638 C C . PHE A 1 89 ? -4.742 8.666 12.309 1.00 91.38 89 PHE A C 1
ATOM 640 O O . PHE A 1 89 ? -4.680 9.766 11.762 1.00 91.38 89 PHE A O 1
ATOM 647 N N . THR A 1 90 ? -4.186 8.386 13.480 1.00 91.69 90 THR A N 1
ATOM 648 C CA . THR A 1 90 ? -3.154 9.229 14.072 1.00 91.69 90 THR A CA 1
ATOM 649 C C . THR A 1 90 ? -1.816 8.711 13.573 1.00 91.69 90 THR A C 1
ATOM 651 O O . THR A 1 90 ? -1.525 7.528 13.735 1.00 91.69 90 THR A O 1
ATOM 654 N N . VAL A 1 91 ? -1.023 9.585 12.962 1.00 92.50 91 VAL A N 1
ATOM 655 C CA . VAL A 1 91 ? 0.314 9.261 12.451 1.00 92.50 91 VAL A CA 1
ATOM 656 C C . VAL A 1 91 ? 1.378 9.965 13.287 1.00 92.50 91 VAL A C 1
ATOM 658 O O . VAL A 1 91 ? 1.088 10.952 13.972 1.00 92.50 91 VAL A O 1
ATOM 661 N N . ALA A 1 92 ? 2.609 9.460 13.254 1.00 94.19 92 ALA A N 1
ATOM 662 C CA . ALA A 1 92 ? 3.722 10.124 13.921 1.00 94.19 92 ALA A CA 1
ATOM 663 C C . ALA A 1 92 ? 4.028 11.483 13.254 1.00 94.19 92 ALA A C 1
ATOM 665 O O . ALA A 1 92 ? 3.845 11.613 12.043 1.00 94.19 92 ALA A O 1
ATOM 666 N N . PRO A 1 93 ? 4.560 12.484 13.985 1.00 96.25 93 PRO A N 1
ATOM 667 C CA . PRO A 1 93 ? 4.912 13.782 13.402 1.00 96.25 93 PRO A CA 1
ATOM 668 C C . PRO A 1 93 ? 5.837 13.695 12.179 1.00 96.25 93 PRO A C 1
ATOM 670 O O . PRO A 1 93 ? 5.657 14.450 11.233 1.00 96.25 93 PRO A O 1
ATOM 673 N N . ALA A 1 94 ? 6.780 12.746 12.169 1.00 94.62 94 ALA A N 1
ATOM 674 C CA . ALA A 1 94 ? 7.664 12.518 11.025 1.00 94.62 94 ALA A CA 1
ATOM 675 C C . ALA A 1 94 ? 6.909 12.000 9.786 1.00 94.62 94 ALA A C 1
ATOM 677 O O . ALA A 1 94 ? 7.166 12.457 8.683 1.00 94.62 94 ALA A O 1
ATOM 678 N N . GLN A 1 95 ? 5.931 11.105 9.964 1.00 95.56 95 GLN A N 1
ATOM 679 C CA . GLN A 1 95 ? 5.080 10.633 8.864 1.00 95.56 95 GLN A CA 1
ATOM 680 C C . GLN A 1 95 ? 4.168 11.754 8.352 1.00 95.56 95 GLN A C 1
ATOM 682 O O . GLN A 1 95 ? 3.940 11.864 7.157 1.00 95.56 95 GLN A O 1
ATOM 687 N N . ALA A 1 96 ? 3.654 12.601 9.252 1.00 95.25 96 ALA A N 1
ATOM 688 C CA . ALA A 1 96 ? 2.829 13.746 8.875 1.00 95.25 96 ALA A CA 1
ATOM 689 C C . ALA A 1 96 ? 3.603 14.788 8.052 1.00 95.25 96 ALA A C 1
ATOM 691 O O . ALA A 1 96 ? 3.015 15.403 7.168 1.00 95.25 96 ALA A O 1
ATOM 692 N N . ALA A 1 97 ? 4.890 14.992 8.352 1.00 96.56 97 ALA A N 1
ATOM 693 C CA . ALA A 1 97 ? 5.738 15.950 7.645 1.00 96.56 97 ALA A CA 1
ATOM 694 C C . ALA A 1 97 ? 5.964 15.564 6.176 1.00 96.56 97 ALA A C 1
ATOM 696 O O . ALA A 1 97 ? 5.976 16.443 5.324 1.00 96.56 97 ALA A O 1
ATOM 697 N N . GLU A 1 98 ? 6.067 14.263 5.898 1.00 96.69 98 GLU A N 1
ATOM 698 C CA . GLU A 1 98 ? 6.378 13.722 4.569 1.00 96.69 98 GLU A CA 1
ATOM 699 C C . GLU A 1 98 ? 5.146 13.110 3.879 1.00 96.69 98 GLU A C 1
ATOM 701 O O . GLU A 1 98 ? 5.276 12.403 2.889 1.00 96.69 98 GLU A O 1
ATOM 706 N N . ILE A 1 99 ? 3.930 13.316 4.401 1.00 95.44 99 ILE A N 1
ATOM 707 C CA . I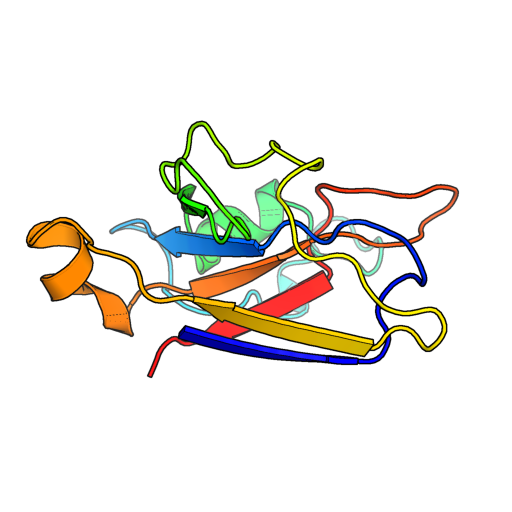LE A 1 99 ? 2.751 12.519 4.012 1.00 95.44 99 ILE A CA 1
ATOM 708 C C . ILE A 1 99 ? 2.396 12.604 2.518 1.00 95.44 99 ILE A C 1
ATOM 710 O O . ILE A 1 99 ? 1.784 11.680 1.990 1.00 95.44 99 ILE A O 1
ATOM 714 N N . THR A 1 100 ? 2.773 13.688 1.837 1.00 95.69 100 THR A N 1
ATOM 715 C CA . THR A 1 100 ? 2.578 13.866 0.388 1.00 95.69 100 THR A CA 1
ATOM 716 C C . THR A 1 100 ? 3.538 13.032 -0.460 1.00 95.69 100 THR A C 1
ATOM 718 O O . THR A 1 100 ? 3.241 12.768 -1.620 1.00 95.69 100 THR A O 1
ATOM 721 N N . ASP A 1 101 ? 4.649 12.578 0.121 1.00 97.56 101 ASP A N 1
ATOM 722 C CA . ASP A 1 101 ? 5.649 11.724 -0.533 1.00 97.56 101 ASP A CA 1
ATOM 723 C C . ASP A 1 101 ? 5.344 10.231 -0.321 1.00 97.56 101 ASP A C 1
ATOM 725 O O . ASP A 1 101 ? 6.020 9.346 -0.855 1.00 97.56 101 ASP A O 1
ATOM 729 N N . PHE A 1 102 ? 4.310 9.921 0.466 1.00 98.19 102 PHE A N 1
ATOM 730 C CA . PHE A 1 102 ? 3.839 8.555 0.638 1.00 98.19 102 PHE A CA 1
ATOM 731 C C . PHE A 1 102 ? 3.050 8.120 -0.595 1.00 98.19 102 PHE A C 1
ATOM 733 O O . PHE A 1 102 ? 2.295 8.880 -1.206 1.00 98.19 102 PHE A O 1
ATOM 740 N N . VAL A 1 103 ? 3.163 6.835 -0.907 1.00 98.44 103 VAL A N 1
ATOM 741 C CA . VAL A 1 103 ? 2.464 6.206 -2.022 1.00 98.44 103 VAL A CA 1
ATOM 742 C C . VAL A 1 103 ? 1.489 5.171 -1.477 1.00 98.44 103 VAL A C 1
ATOM 744 O O . VAL A 1 103 ? 1.869 4.271 -0.729 1.00 98.44 103 VAL A O 1
ATOM 747 N N . LEU A 1 104 ? 0.216 5.287 -1.843 1.00 98.00 104 LEU A N 1
ATOM 748 C CA . LEU A 1 104 ? -0.773 4.247 -1.592 1.00 98.00 104 LEU A CA 1
ATOM 749 C C . LEU A 1 104 ? -0.496 3.070 -2.523 1.00 98.00 104 LEU A C 1
ATOM 751 O O . LEU A 1 104 ? -0.515 3.247 -3.737 1.00 98.00 104 LEU A O 1
ATOM 755 N N . VAL A 1 105 ? -0.321 1.877 -1.963 1.00 98.25 105 VAL A N 1
ATOM 756 C CA . VAL A 1 105 ? -0.282 0.621 -2.720 1.00 98.25 105 VAL A CA 1
ATOM 757 C C . VAL A 1 105 ? -1.402 -0.280 -2.220 1.00 98.25 105 VAL A C 1
ATOM 759 O O . VAL A 1 105 ? -1.554 -0.514 -1.017 1.00 98.25 105 VAL A O 1
ATOM 762 N N . GLN A 1 106 ? -2.208 -0.767 -3.156 1.00 97.94 106 GLN A N 1
ATOM 763 C CA . GLN A 1 106 ? -3.220 -1.782 -2.910 1.00 97.94 106 GLN A CA 1
ATOM 764 C C . GLN A 1 106 ? -2.744 -3.109 -3.488 1.00 97.94 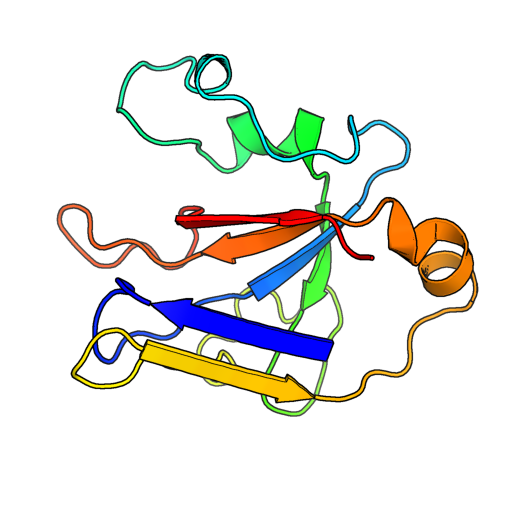106 GLN A C 1
ATOM 766 O O . GLN A 1 106 ? -2.180 -3.148 -4.579 1.00 97.94 106 GLN A O 1
ATOM 771 N N . HIS A 1 107 ? -3.007 -4.192 -2.769 1.00 98.12 107 HIS A N 1
ATOM 772 C CA . HIS A 1 107 ? -2.609 -5.547 -3.124 1.00 98.12 107 HIS A CA 1
ATOM 773 C C . HIS A 1 107 ? -3.827 -6.462 -3.252 1.00 98.12 107 HIS A C 1
ATOM 775 O O . HIS A 1 107 ? -4.940 -6.109 -2.848 1.00 98.12 107 HIS A O 1
ATOM 781 N N . GLY A 1 108 ? -3.602 -7.661 -3.779 1.00 96.81 108 GLY A N 1
ATOM 782 C CA . GLY A 1 108 ? -4.629 -8.679 -3.940 1.00 96.81 108 GLY A CA 1
ATOM 783 C C . GLY A 1 108 ? -5.031 -8.821 -5.394 1.00 96.81 108 GLY A C 1
ATOM 784 O O . GLY A 1 108 ? -5.858 -8.057 -5.886 1.00 96.81 108 GLY A O 1
ATOM 785 N N . VAL A 1 109 ? -4.454 -9.817 -6.058 1.00 95.38 109 VAL A N 1
ATOM 786 C CA . VAL A 1 109 ? -4.706 -10.147 -7.465 1.00 95.38 109 VAL A CA 1
ATOM 787 C C . VAL A 1 109 ? -5.095 -11.617 -7.561 1.00 95.38 109 VAL A C 1
ATOM 789 O O . VAL A 1 109 ? -4.576 -12.450 -6.821 1.00 95.38 109 VAL A O 1
ATOM 792 N N . GLU A 1 110 ? -6.021 -11.940 -8.460 1.00 94.94 110 GLU A N 1
ATOM 793 C CA . GLU A 1 110 ? -6.277 -13.326 -8.856 1.00 94.94 110 GLU A CA 1
ATOM 794 C C . GLU A 1 110 ? -5.318 -13.712 -9.991 1.00 94.94 110 GLU A C 1
ATOM 796 O O . GLU A 1 110 ? -5.479 -13.248 -11.118 1.00 94.94 110 GLU A O 1
ATOM 801 N N . ASP A 1 111 ? -4.327 -14.553 -9.693 1.00 92.12 111 ASP A N 1
ATOM 802 C CA . ASP A 1 111 ? -3.382 -15.106 -10.668 1.00 92.12 111 ASP A CA 1
ATOM 803 C C . ASP A 1 111 ? -3.068 -16.565 -10.311 1.00 92.12 111 ASP A C 1
ATOM 805 O O . ASP A 1 111 ? -2.269 -16.860 -9.417 1.00 92.12 111 ASP A O 1
ATOM 809 N N . ASN A 1 112 ? -3.768 -17.486 -10.987 1.00 92.88 112 ASN A N 1
ATOM 810 C CA . ASN A 1 112 ? -3.732 -18.928 -10.709 1.00 92.88 112 ASN A CA 1
ATOM 811 C C . ASN A 1 112 ? -3.941 -19.258 -9.215 1.00 92.88 112 ASN A C 1
ATOM 813 O O . ASN A 1 112 ? -3.371 -20.208 -8.675 1.00 92.88 112 ASN A O 1
ATOM 817 N N . GLY A 1 113 ? -4.779 -18.453 -8.559 1.00 95.62 113 GLY A N 1
ATOM 818 C CA . GLY A 1 113 ? -4.961 -18.406 -7.118 1.00 95.62 113 GLY A CA 1
ATOM 819 C C . GLY A 1 113 ? -4.850 -16.977 -6.592 1.00 95.62 113 GLY A C 1
ATOM 820 O O . GLY A 1 113 ? -4.231 -16.101 -7.196 1.00 95.62 113 GLY A O 1
ATOM 821 N N . TYR A 1 114 ? -5.457 -16.736 -5.435 1.00 96.62 114 TYR A N 1
ATOM 822 C CA . TYR A 1 114 ? -5.441 -15.416 -4.825 1.00 96.62 114 TYR A CA 1
ATOM 823 C C . TYR A 1 114 ? -4.063 -15.072 -4.240 1.00 96.62 114 TYR A C 1
ATOM 825 O O . TYR A 1 114 ? -3.588 -15.736 -3.315 1.00 96.62 114 TYR A O 1
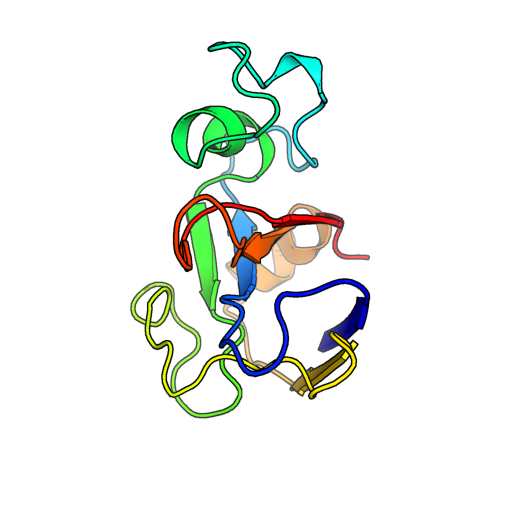ATOM 833 N N . GLN A 1 115 ? -3.454 -13.994 -4.736 1.00 96.81 115 GLN A N 1
ATOM 834 C CA . GLN A 1 115 ? -2.157 -13.476 -4.304 1.00 96.81 115 GLN A CA 1
ATOM 835 C C . GLN A 1 115 ? -2.342 -12.206 -3.468 1.00 96.81 115 GLN A C 1
ATOM 837 O O . GLN A 1 115 ? -2.367 -11.091 -3.990 1.00 96.81 115 GLN A O 1
ATOM 842 N N . ALA A 1 116 ? -2.443 -12.358 -2.145 1.00 96.06 116 ALA A N 1
ATOM 843 C CA . ALA A 1 116 ? -2.716 -11.245 -1.227 1.00 96.06 116 ALA A CA 1
ATOM 844 C C . ALA A 1 116 ? -1.633 -10.146 -1.214 1.00 96.06 116 ALA A C 1
ATOM 846 O O . ALA A 1 116 ? -1.906 -9.022 -0.801 1.00 96.06 116 ALA A O 1
ATOM 847 N N . THR A 1 117 ? -0.407 -10.468 -1.635 1.00 95.44 117 THR A N 1
ATOM 848 C CA . THR A 1 117 ? 0.746 -9.556 -1.610 1.00 95.44 117 THR A CA 1
ATOM 849 C C . THR A 1 117 ? 1.045 -8.902 -2.950 1.00 95.44 117 THR A C 1
ATOM 851 O O . THR A 1 117 ? 1.819 -7.946 -2.980 1.00 95.44 117 THR A O 1
ATOM 854 N N . LEU A 1 118 ? 0.485 -9.403 -4.055 1.00 96.56 118 LEU A N 1
ATOM 855 C CA . LEU A 1 118 ? 0.776 -8.856 -5.377 1.00 96.56 118 LEU A CA 1
ATOM 856 C C . LEU A 1 118 ? 0.112 -7.474 -5.506 1.00 96.56 118 LEU A C 1
ATOM 858 O O . LEU A 1 118 ? -1.098 -7.385 -5.268 1.00 96.56 118 LEU A O 1
ATOM 862 N N . PRO A 1 119 ? 0.866 -6.400 -5.813 1.00 97.06 119 PRO A N 1
ATOM 863 C CA . PRO A 1 119 ? 0.289 -5.086 -6.068 1.00 97.06 119 PRO A CA 1
ATOM 864 C C . PRO A 1 119 ? -0.735 -5.137 -7.206 1.00 97.06 119 PRO A C 1
ATOM 866 O O . PRO A 1 119 ? -0.502 -5.756 -8.239 1.00 97.06 119 PRO A O 1
ATOM 869 N N . THR A 1 120 ? -1.872 -4.476 -7.009 1.00 95.19 120 THR A N 1
ATOM 870 C CA . THR A 1 120 ? -2.945 -4.352 -8.006 1.00 95.19 120 THR A CA 1
ATOM 871 C C . THR A 1 120 ? -3.177 -2.907 -8.433 1.00 95.19 120 THR A C 1
ATOM 873 O O . THR A 1 120 ? -3.575 -2.667 -9.568 1.00 95.19 120 THR A O 1
ATOM 876 N N . ASP A 1 121 ? -2.927 -1.943 -7.543 1.00 94.88 121 ASP A N 1
ATOM 877 C CA . ASP A 1 121 ? -3.144 -0.525 -7.818 1.00 94.88 121 ASP A CA 1
ATOM 878 C C . ASP A 1 121 ? -2.199 0.346 -6.985 1.00 94.88 121 ASP A C 1
ATOM 880 O O . ASP A 1 121 ? -1.704 -0.073 -5.932 1.00 94.88 121 ASP A O 1
ATOM 884 N N . CYS A 1 122 ? -1.963 1.566 -7.456 1.00 96.38 122 CYS A N 1
ATOM 885 C CA . CYS A 1 122 ? -1.090 2.530 -6.816 1.00 96.38 122 CYS A CA 1
ATOM 886 C C . CYS A 1 122 ? -1.587 3.970 -7.015 1.00 96.38 122 CYS A C 1
ATOM 888 O O . CYS A 1 122 ? -2.082 4.326 -8.083 1.00 96.38 122 CYS A O 1
ATOM 890 N N . GLY A 1 123 ? -1.407 4.831 -6.009 1.00 95.44 123 GLY A N 1
ATOM 891 C CA . GLY A 1 123 ? -1.739 6.252 -6.122 1.00 95.44 123 GLY A CA 1
ATOM 892 C C . GLY A 1 123 ? -0.928 7.161 -5.202 1.00 95.44 123 GLY A C 1
ATOM 893 O O . GLY A 1 123 ? -0.491 6.756 -4.128 1.00 95.44 123 GLY A O 1
ATOM 894 N N . ALA A 1 124 ? -0.757 8.416 -5.613 1.00 93.69 124 ALA A N 1
ATOM 895 C CA . ALA A 1 124 ? -0.159 9.457 -4.778 1.00 93.69 124 ALA A CA 1
ATOM 896 C C . ALA A 1 124 ? -1.131 9.932 -3.682 1.00 93.69 124 ALA A C 1
ATOM 898 O O . ALA A 1 124 ? -2.349 9.985 -3.896 1.00 93.69 124 ALA A O 1
ATOM 899 N N . VAL A 1 125 ? -0.590 10.323 -2.528 1.00 91.06 125 VAL A N 1
ATOM 900 C CA . VAL A 1 125 ? -1.346 10.955 -1.439 1.00 91.06 125 VAL A CA 1
ATOM 901 C C . VAL A 1 125 ? -1.339 12.475 -1.641 1.00 91.06 125 VAL A C 1
ATOM 903 O O . VAL A 1 125 ? -0.277 13.078 -1.727 1.00 91.06 125 VAL A O 1
ATOM 906 N N . ASN A 1 126 ? -2.523 13.094 -1.724 1.00 78.00 126 ASN A N 1
ATOM 907 C CA . ASN A 1 126 ? -2.704 14.540 -1.928 1.00 78.00 126 ASN A CA 1
ATOM 908 C C . ASN A 1 126 ? -3.696 15.136 -0.924 1.00 78.00 126 ASN A C 1
ATOM 910 O O . ASN A 1 126 ? -4.592 14.384 -0.467 1.00 78.00 126 ASN A O 1
#

Foldseek 3Di:
DKDKDAPADAFFFKKKFWADDPQAQLAFQDQPLPPVPPSFRAPVSGCNHANAGAFTQFCDDDGGSVCRPVSVRGFGQHRRRITIGDDDDDDDPVCVVCVQSIKMWIAWDDDVHIDNRGTDDIDTDD

pLDDT: mean 96.53, std 2.44, range [78.0, 98.56]

Radius of gyration: 13.93 Å; chains: 1; bounding box: 35×35×34 Å

Secondary structure (DSSP, 8-state):
-EEEEES--TT-B--EEEEE-TTS-SSPPPGGG--S-SSS--HHHHHHHH-EEEEE--SSS--SGGGTT-GGGSPBPPTTSEEEEE------HHHHHTGGG-EEEEEEEESSSEEEEEEEEEEE--

Sequence (126 aa):
MIINARGLTPGQPHAQHLHYSPAAAHTCPPPSADTNGDGMISLAEGVPFYGGVEISLTTSGDSSPSSALALDRMPVATANGILHYKRTFTVAPAQAAEITDFVLVQHGVEDNGYQATLPTDCGAVN

Organism: NCBI:txid41988